Protein AF-A0A9P7JQ16-F1 (afdb_monomer_lite)

Sequence (68 aa):
LTLEAIFTFASLATSLKNDIILTQPATYDVHEPLMFLPPSIVTFLSKACVLSLESLRMCWSALKNNIW

Secondary structure (DSSP, 8-state):
--HHHHHHHHHHHHHTHHHHHHTS-TTS-TTS--SS--HHHHHHHHHHTT--HHHHHHHHHHHHHHH-

Organism: NCBI:txi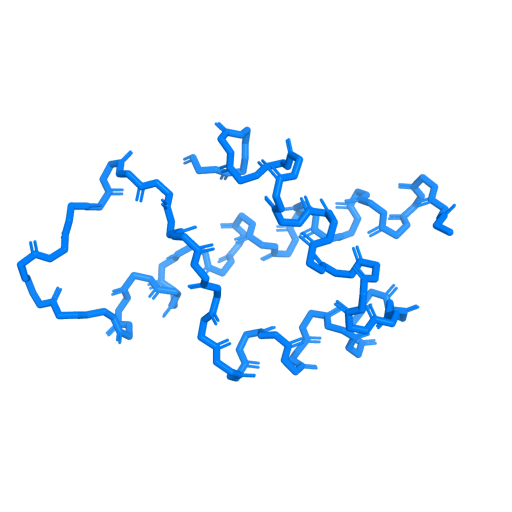d1912936

Structure (mmCIF, N/CA/C/O backbone):
data_AF-A0A9P7JQ16-F1
#
_entry.id   AF-A0A9P7JQ16-F1
#
loop_
_atom_site.group_PDB
_atom_site.id
_atom_site.type_symbol
_atom_site.label_atom_id
_atom_site.label_alt_id
_atom_site.label_comp_id
_atom_site.label_asym_id
_atom_site.label_entity_id
_atom_site.label_seq_id
_atom_site.pdbx_PDB_ins_code
_atom_site.Cartn_x
_atom_site.Cartn_y
_atom_site.Cartn_z
_atom_site.occupancy
_atom_site.B_iso_or_equiv
_atom_site.auth_seq_id
_atom_site.auth_comp_id
_atom_site.auth_asym_id
_atom_site.auth_atom_id
_atom_site.pdbx_PDB_model_num
ATOM 1 N N . LEU A 1 1 ? -11.091 10.950 5.721 1.00 82.25 1 LEU A N 1
ATOM 2 C CA . LEU A 1 1 ? -9.619 10.876 5.585 1.00 82.25 1 LEU A CA 1
ATOM 3 C C . LEU A 1 1 ? -9.004 11.885 6.549 1.00 82.25 1 LEU A C 1
ATOM 5 O O . LEU A 1 1 ? -9.441 13.028 6.518 1.00 82.25 1 LEU A O 1
ATOM 9 N N . THR A 1 2 ? -8.057 11.490 7.403 1.00 92.56 2 THR A N 1
ATOM 10 C CA . THR A 1 2 ? -7.308 12.418 8.276 1.00 92.56 2 THR A CA 1
ATOM 11 C C . THR A 1 2 ? -5.862 12.532 7.801 1.00 92.56 2 THR A C 1
ATOM 13 O O . THR A 1 2 ? -5.358 11.626 7.138 1.00 92.56 2 THR A O 1
ATOM 16 N N . LEU A 1 3 ? -5.189 13.635 8.139 1.00 92.44 3 LEU A N 1
ATOM 17 C CA . LEU A 1 3 ? -3.784 13.843 7.778 1.00 92.44 3 LEU A CA 1
ATOM 18 C C . LEU A 1 3 ? -2.874 12.767 8.390 1.00 92.44 3 LEU A C 1
ATOM 20 O O . LEU A 1 3 ? -2.001 12.240 7.710 1.00 92.44 3 LEU A O 1
ATOM 24 N N . GLU A 1 4 ? -3.132 12.394 9.643 1.00 94.38 4 GLU A N 1
ATOM 25 C CA . GLU A 1 4 ? -2.439 11.302 10.330 1.00 94.38 4 GLU A CA 1
ATOM 26 C C . GLU A 1 4 ? -2.538 9.987 9.547 1.00 94.38 4 GLU A C 1
ATOM 28 O O . GLU A 1 4 ? -1.515 9.403 9.205 1.00 94.38 4 GLU A O 1
ATOM 33 N N . ALA A 1 5 ? -3.750 9.574 9.154 1.00 93.38 5 ALA A N 1
ATOM 34 C CA . ALA A 1 5 ? -3.948 8.336 8.402 1.00 93.38 5 ALA A CA 1
ATOM 35 C C . ALA A 1 5 ? -3.247 8.354 7.032 1.00 93.38 5 ALA A C 1
ATOM 37 O O . ALA A 1 5 ? -2.788 7.313 6.565 1.00 93.38 5 ALA A O 1
ATOM 38 N N . ILE A 1 6 ? -3.137 9.526 6.394 1.00 94.75 6 ILE A N 1
ATOM 39 C CA . ILE A 1 6 ? -2.388 9.696 5.140 1.00 94.75 6 ILE A CA 1
ATOM 40 C C . ILE A 1 6 ? -0.886 9.502 5.372 1.00 94.75 6 ILE A C 1
ATOM 42 O O . ILE A 1 6 ? -0.246 8.775 4.612 1.00 94.75 6 ILE A O 1
ATOM 46 N N . PHE A 1 7 ? -0.324 10.116 6.416 1.00 95.12 7 PHE A N 1
ATOM 47 C CA . PHE A 1 7 ? 1.093 9.956 6.751 1.00 95.12 7 PHE A CA 1
ATOM 48 C C . PHE A 1 7 ? 1.426 8.515 7.133 1.00 95.12 7 PHE A C 1
ATOM 50 O O . PHE A 1 7 ? 2.409 7.964 6.636 1.00 95.12 7 PHE A O 1
ATOM 57 N N . THR A 1 8 ? 0.587 7.879 7.951 1.00 95.88 8 THR A N 1
ATOM 58 C CA . THR A 1 8 ? 0.733 6.463 8.306 1.00 95.88 8 THR A CA 1
ATOM 59 C C . THR A 1 8 ? 0.662 5.580 7.063 1.00 95.88 8 THR A C 1
ATOM 61 O O . THR A 1 8 ? 1.520 4.718 6.885 1.00 95.88 8 THR A O 1
ATOM 64 N N . PHE A 1 9 ? -0.297 5.827 6.164 1.00 96.50 9 PHE A N 1
ATOM 65 C CA . PHE A 1 9 ? -0.404 5.106 4.895 1.00 96.50 9 PHE A CA 1
ATOM 66 C C . PHE A 1 9 ? 0.865 5.239 4.055 1.00 96.50 9 PHE A C 1
ATOM 68 O O . PHE A 1 9 ? 1.404 4.224 3.621 1.00 96.50 9 PHE A O 1
ATOM 75 N N . ALA A 1 10 ? 1.358 6.462 3.846 1.00 96.00 10 ALA A N 1
ATOM 76 C CA . ALA A 1 10 ? 2.551 6.706 3.042 1.00 96.00 10 ALA A CA 1
ATOM 77 C C . ALA A 1 10 ? 3.785 6.024 3.651 1.00 96.00 10 ALA A C 1
ATOM 79 O O . ALA A 1 10 ? 4.483 5.291 2.958 1.00 96.00 10 ALA A O 1
ATOM 80 N N . SER A 1 11 ? 4.001 6.184 4.959 1.00 96.44 11 SER A N 1
ATOM 81 C CA . SER A 1 11 ? 5.140 5.585 5.663 1.00 96.44 11 SER A CA 1
ATOM 82 C C . SER A 1 11 ? 5.129 4.053 5.595 1.00 96.44 11 SER A C 1
ATOM 84 O O . SER A 1 11 ? 6.150 3.436 5.274 1.00 96.44 11 SER A O 1
ATOM 86 N N . LEU A 1 12 ? 3.972 3.427 5.833 1.00 96.69 12 LEU A N 1
ATOM 87 C CA . LEU A 1 12 ? 3.829 1.973 5.746 1.00 96.69 12 LEU A CA 1
ATOM 88 C C . LEU A 1 12 ? 3.968 1.470 4.307 1.00 96.69 12 LEU A C 1
ATOM 90 O O . LEU A 1 12 ? 4.660 0.483 4.077 1.00 96.69 12 LEU A O 1
ATOM 94 N N . ALA A 1 13 ? 3.352 2.142 3.333 1.00 94.56 13 ALA A N 1
ATOM 95 C CA . ALA A 1 13 ? 3.442 1.755 1.928 1.00 94.56 13 ALA A CA 1
ATOM 96 C C . ALA A 1 13 ? 4.886 1.837 1.400 1.00 94.56 13 ALA A C 1
ATOM 98 O O . ALA A 1 13 ? 5.319 0.922 0.704 1.00 94.56 13 ALA A O 1
ATOM 99 N N . THR A 1 14 ? 5.651 2.865 1.787 1.00 94.69 14 THR A N 1
ATOM 100 C CA . THR A 1 14 ? 7.088 2.970 1.473 1.00 94.69 14 THR A CA 1
ATOM 101 C C . THR A 1 14 ? 7.878 1.831 2.116 1.00 94.69 14 THR A C 1
ATOM 103 O O . THR A 1 14 ? 8.713 1.212 1.460 1.00 94.69 14 THR A O 1
ATOM 106 N N . SER A 1 15 ? 7.585 1.503 3.377 1.00 95.19 15 SER A N 1
ATOM 107 C CA . SER A 1 15 ? 8.275 0.425 4.103 1.00 95.19 15 SER A CA 1
ATOM 108 C C . SER A 1 15 ? 8.015 -0.956 3.490 1.00 95.19 15 SER A C 1
ATOM 110 O O . SER A 1 15 ? 8.891 -1.814 3.506 1.00 95.19 15 SER A O 1
ATOM 112 N N . LEU A 1 16 ? 6.831 -1.152 2.904 1.00 94.06 16 LEU A N 1
ATOM 113 C CA . LEU A 1 16 ? 6.410 -2.389 2.242 1.00 94.06 16 LEU A CA 1
ATOM 114 C C . LEU A 1 16 ? 6.799 -2.462 0.760 1.00 94.06 16 LEU A C 1
ATOM 116 O O . LEU A 1 16 ? 6.422 -3.422 0.090 1.00 94.06 16 LEU A O 1
ATOM 120 N N . LYS A 1 17 ? 7.528 -1.478 0.212 1.00 91.56 17 LYS A N 1
ATOM 121 C CA . LYS A 1 17 ? 7.872 -1.441 -1.221 1.00 91.56 17 LYS A CA 1
ATOM 122 C C . LYS A 1 17 ? 8.533 -2.742 -1.688 1.00 91.56 17 LYS A C 1
ATOM 124 O O . LYS A 1 17 ? 8.168 -3.272 -2.734 1.00 91.56 17 LYS A O 1
ATOM 129 N N . ASN A 1 18 ? 9.447 -3.295 -0.893 1.00 89.94 18 ASN A N 1
ATOM 130 C CA . ASN A 1 18 ? 10.127 -4.548 -1.228 1.00 89.94 18 ASN A CA 1
ATOM 131 C C . ASN A 1 18 ? 9.171 -5.748 -1.221 1.00 89.94 18 ASN A C 1
ATOM 133 O O . ASN A 1 18 ? 9.187 -6.535 -2.162 1.00 89.94 18 ASN A O 1
ATOM 137 N N . ASP A 1 19 ? 8.299 -5.862 -0.217 1.00 90.62 19 ASP A N 1
ATOM 138 C CA . ASP A 1 19 ? 7.283 -6.921 -0.160 1.00 90.62 19 ASP A CA 1
ATOM 139 C C . ASP A 1 19 ? 6.306 -6.828 -1.336 1.00 90.62 19 ASP A C 1
ATOM 141 O O . ASP A 1 19 ? 5.917 -7.835 -1.926 1.00 90.62 19 ASP A O 1
ATOM 145 N N . ILE A 1 20 ? 5.941 -5.604 -1.719 1.00 90.06 20 ILE A N 1
ATOM 146 C CA . ILE A 1 20 ? 5.107 -5.333 -2.885 1.00 90.06 20 ILE A CA 1
ATOM 147 C C . ILE A 1 20 ? 5.803 -5.830 -4.162 1.00 90.06 20 ILE A C 1
ATOM 149 O O . ILE A 1 20 ? 5.183 -6.577 -4.919 1.00 90.06 20 ILE A O 1
ATOM 153 N N . ILE A 1 21 ? 7.075 -5.479 -4.382 1.00 90.25 21 ILE A N 1
ATOM 154 C CA . ILE A 1 21 ? 7.858 -5.877 -5.568 1.00 90.25 21 ILE A 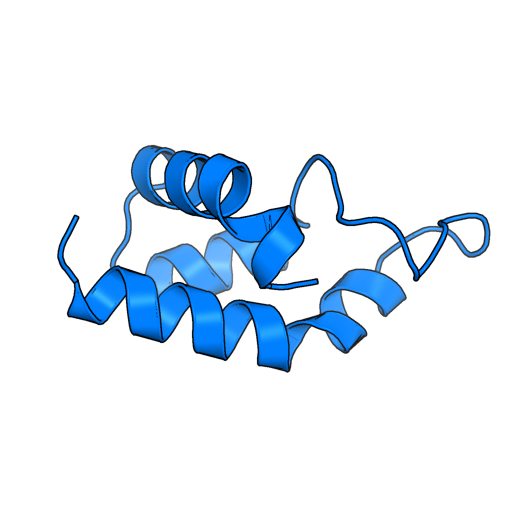CA 1
ATOM 155 C C . ILE A 1 21 ? 8.040 -7.396 -5.641 1.00 90.25 21 ILE A C 1
ATOM 157 O O . ILE A 1 21 ? 7.847 -7.981 -6.702 1.00 90.25 21 ILE A O 1
ATOM 161 N N . LEU A 1 22 ? 8.355 -8.051 -4.520 1.00 89.56 22 LEU A N 1
ATOM 162 C CA . LEU A 1 22 ? 8.606 -9.498 -4.468 1.00 89.56 22 LEU A CA 1
ATOM 163 C C . LEU A 1 22 ? 7.382 -10.347 -4.836 1.00 89.56 22 LEU A C 1
ATOM 165 O O . LEU A 1 22 ? 7.525 -11.514 -5.191 1.00 89.56 22 LEU A O 1
ATOM 169 N N . THR A 1 23 ? 6.181 -9.772 -4.763 1.00 88.31 23 THR A N 1
ATOM 170 C CA . THR A 1 23 ? 4.943 -10.442 -5.189 1.00 88.31 23 THR A CA 1
ATOM 171 C C . THR A 1 23 ? 4.621 -10.257 -6.674 1.00 88.31 23 THR A C 1
ATOM 173 O O . THR A 1 23 ? 3.641 -10.830 -7.152 1.00 88.31 23 THR A O 1
ATOM 176 N N . GLN A 1 24 ? 5.407 -9.464 -7.408 1.00 88.44 24 GLN A N 1
ATOM 177 C CA . GLN A 1 24 ? 5.197 -9.208 -8.832 1.00 88.44 24 GLN A CA 1
ATOM 178 C C . GLN A 1 24 ? 5.966 -10.201 -9.714 1.00 88.44 24 GLN A C 1
ATOM 180 O O . GLN A 1 24 ? 6.955 -10.794 -9.280 1.00 88.44 24 GLN A O 1
ATOM 185 N N . PRO A 1 25 ? 5.545 -10.384 -10.979 1.00 89.75 25 PRO A N 1
ATOM 186 C CA . PRO A 1 25 ? 6.330 -11.132 -11.953 1.00 89.75 25 PRO A CA 1
ATOM 187 C C . PRO A 1 25 ? 7.741 -10.551 -12.106 1.00 89.75 25 PRO A C 1
ATOM 189 O O . PRO A 1 25 ? 7.920 -9.338 -12.066 1.00 89.75 25 PRO A O 1
ATOM 192 N N . ALA A 1 26 ? 8.732 -11.401 -12.390 1.00 89.19 26 ALA A N 1
ATOM 193 C CA . ALA A 1 26 ? 10.126 -10.976 -12.582 1.00 89.19 26 ALA A CA 1
ATOM 194 C C . ALA A 1 26 ? 10.329 -9.982 -13.746 1.00 89.19 26 ALA A C 1
ATOM 196 O O . ALA A 1 26 ? 11.373 -9.348 -13.845 1.00 89.19 26 ALA A O 1
ATOM 197 N N . THR A 1 27 ? 9.342 -9.854 -14.635 1.00 91.19 27 THR A N 1
ATOM 198 C CA . THR A 1 27 ? 9.332 -8.891 -15.743 1.00 91.19 27 THR A CA 1
ATOM 199 C C . THR A 1 27 ? 8.827 -7.505 -15.338 1.00 91.19 27 THR A C 1
ATOM 201 O O . THR A 1 27 ? 8.760 -6.623 -16.190 1.00 91.19 27 THR A O 1
ATOM 204 N N . TYR A 1 28 ? 8.389 -7.319 -14.090 1.00 89.69 28 TYR A N 1
ATOM 205 C CA . TYR A 1 28 ? 7.889 -6.041 -13.600 1.00 89.69 28 TYR A CA 1
ATOM 206 C C . TYR A 1 28 ? 9.037 -5.043 -13.403 1.00 89.69 28 TYR A C 1
ATOM 208 O O . TYR A 1 28 ? 10.060 -5.380 -12.809 1.00 89.69 28 TYR A O 1
ATOM 216 N N . ASP A 1 29 ? 8.853 -3.809 -13.875 1.00 90.81 29 ASP A N 1
ATOM 217 C CA . ASP A 1 29 ? 9.832 -2.742 -13.681 1.00 90.81 29 ASP A CA 1
ATOM 218 C C . ASP A 1 29 ? 9.771 -2.205 -12.246 1.00 90.81 29 ASP A C 1
ATOM 220 O O . ASP A 1 29 ? 8.808 -1.560 -11.833 1.00 90.81 29 ASP A O 1
ATOM 224 N N . VAL A 1 30 ? 10.832 -2.449 -11.480 1.00 90.38 30 VAL A N 1
ATOM 225 C CA . VAL A 1 30 ? 10.959 -2.017 -10.081 1.00 90.38 30 VAL A CA 1
ATOM 226 C C . VAL A 1 30 ? 11.026 -0.497 -9.912 1.00 90.38 30 VAL A C 1
ATOM 228 O O . VAL A 1 30 ? 10.875 -0.000 -8.793 1.00 90.38 30 VAL A O 1
ATOM 231 N N . HIS A 1 31 ? 11.248 0.253 -10.990 1.00 89.88 31 HIS A N 1
ATOM 232 C CA . HIS A 1 31 ? 11.273 1.714 -10.987 1.00 89.88 31 HIS A CA 1
ATOM 233 C C . HIS A 1 31 ? 9.896 2.338 -11.226 1.00 89.88 31 HIS A C 1
ATOM 235 O O . HIS A 1 31 ? 9.729 3.524 -10.957 1.00 89.88 31 HIS A O 1
ATOM 241 N N . GLU A 1 32 ? 8.893 1.540 -11.594 1.00 92.19 32 GLU A N 1
ATOM 242 C CA . GLU A 1 32 ? 7.530 2.009 -11.844 1.00 92.19 32 GLU A CA 1
ATOM 243 C C . GLU A 1 32 ? 6.567 1.617 -10.708 1.00 92.19 32 GLU A C 1
ATOM 245 O O . GLU A 1 32 ? 6.561 0.464 -10.263 1.00 92.19 32 GLU A O 1
ATOM 250 N N . PRO A 1 33 ? 5.707 2.533 -10.226 1.00 92.12 33 PRO A N 1
ATOM 251 C CA . PRO A 1 33 ? 4.697 2.213 -9.226 1.00 92.12 33 PRO A CA 1
ATOM 252 C C . PRO A 1 33 ? 3.577 1.341 -9.792 1.00 92.12 33 PRO A C 1
ATOM 254 O O . PRO A 1 33 ? 3.060 1.570 -10.888 1.00 92.12 33 PRO A O 1
ATOM 257 N N . LEU A 1 34 ? 3.098 0.398 -8.978 1.00 89.94 34 LEU A N 1
ATOM 258 C CA . LEU A 1 34 ? 2.006 -0.484 -9.384 1.00 89.94 34 LEU A CA 1
ATOM 259 C C . LEU A 1 34 ? 0.709 0.277 -9.653 1.00 89.94 34 LEU A C 1
ATOM 261 O O . LEU A 1 34 ? 0.293 1.165 -8.901 1.00 89.94 34 LEU A O 1
ATOM 265 N N . MET A 1 35 ? -0.016 -0.167 -10.682 1.00 88.62 35 MET A N 1
ATOM 266 C CA . MET A 1 35 ? -1.381 0.299 -10.919 1.00 88.62 35 MET A CA 1
ATOM 267 C C . MET A 1 35 ? -2.309 -0.096 -9.762 1.00 88.62 35 MET A C 1
ATOM 269 O O . MET A 1 35 ? -3.109 0.724 -9.312 1.00 88.62 35 MET A O 1
ATOM 273 N N . PHE A 1 36 ? -2.148 -1.313 -9.235 1.00 87.69 36 PHE A N 1
ATOM 274 C CA . PHE A 1 36 ? -2.936 -1.842 -8.127 1.00 87.69 36 PHE A CA 1
ATOM 275 C C . PHE A 1 36 ? -2.044 -2.558 -7.115 1.00 87.69 36 PHE A C 1
ATOM 277 O O . PHE A 1 36 ? -1.154 -3.316 -7.488 1.00 87.69 36 PHE A O 1
ATOM 284 N N . LEU A 1 37 ? -2.315 -2.340 -5.829 1.00 91.56 37 LEU A N 1
ATO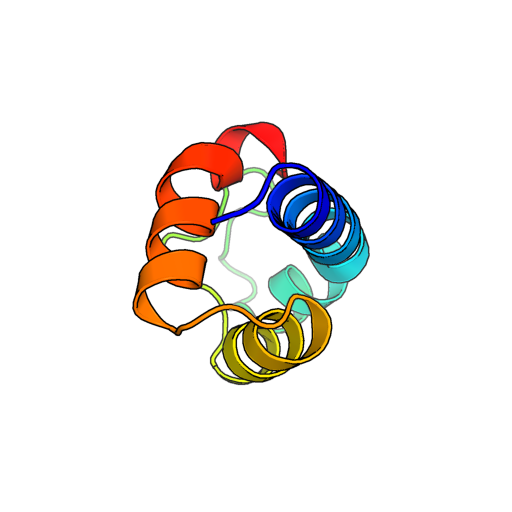M 285 C CA . LEU A 1 37 ? -1.630 -3.048 -4.754 1.00 91.56 37 LEU A CA 1
ATOM 286 C C . LEU A 1 37 ? -2.086 -4.517 -4.676 1.00 91.56 37 LEU A C 1
ATOM 288 O O . LEU A 1 37 ? -3.270 -4.797 -4.900 1.00 91.56 37 LEU A O 1
ATOM 292 N N . PRO A 1 38 ? -1.197 -5.446 -4.276 1.00 91.69 38 PRO A N 1
ATOM 293 C CA . PRO A 1 38 ? -1.576 -6.824 -3.987 1.00 91.69 38 PRO A CA 1
ATOM 294 C C . PRO A 1 38 ? -2.694 -6.905 -2.927 1.00 91.69 38 PRO A C 1
ATOM 296 O O . PRO A 1 38 ? -2.685 -6.119 -1.973 1.00 91.69 38 PRO A O 1
ATOM 299 N N . PRO A 1 39 ? -3.630 -7.872 -3.013 1.00 92.12 39 PRO A N 1
ATOM 300 C CA . PRO A 1 39 ? -4.753 -7.978 -2.072 1.00 92.12 39 PRO A CA 1
ATOM 301 C C . PRO A 1 39 ? -4.344 -8.078 -0.592 1.00 92.12 39 PRO A C 1
ATOM 303 O O . PRO A 1 39 ? -5.026 -7.537 0.284 1.00 92.12 39 PRO A O 1
ATOM 306 N N . SER A 1 40 ? -3.218 -8.737 -0.304 1.00 92.25 40 SER A N 1
ATOM 307 C CA . SER A 1 40 ? -2.643 -8.841 1.043 1.00 92.25 40 SER A CA 1
ATOM 308 C C . SER A 1 40 ? -2.226 -7.475 1.593 1.00 92.25 40 SER A C 1
ATOM 310 O O . SER A 1 40 ? -2.582 -7.128 2.719 1.00 92.25 40 SER A O 1
ATOM 312 N N . ILE A 1 41 ? -1.554 -6.667 0.771 1.00 94.62 41 ILE A N 1
ATOM 313 C CA . ILE A 1 41 ? -1.102 -5.312 1.108 1.00 94.62 41 ILE A CA 1
ATOM 314 C C . ILE A 1 41 ? -2.295 -4.373 1.290 1.00 94.62 41 ILE A C 1
ATOM 316 O O . ILE A 1 41 ? -2.339 -3.617 2.259 1.00 94.62 41 ILE A O 1
ATOM 320 N N . VAL A 1 42 ? -3.310 -4.469 0.424 1.00 95.19 42 VAL A N 1
ATOM 321 C CA . VAL A 1 42 ? -4.571 -3.720 0.573 1.00 95.19 42 VAL A CA 1
ATOM 322 C C . VAL A 1 42 ? -5.236 -4.033 1.913 1.00 95.19 42 VAL A C 1
ATOM 324 O O . VAL A 1 42 ? -5.631 -3.121 2.640 1.00 95.19 42 VAL A O 1
ATOM 327 N N . THR A 1 43 ? -5.337 -5.317 2.261 1.00 94.44 43 THR A N 1
ATOM 328 C CA . THR A 1 43 ? -5.961 -5.760 3.515 1.00 94.44 43 THR A CA 1
ATOM 329 C C . THR A 1 43 ? -5.181 -5.268 4.732 1.00 94.44 43 THR A C 1
ATOM 331 O O . THR A 1 43 ? -5.783 -4.799 5.699 1.00 94.44 43 THR A O 1
ATOM 334 N N . PHE A 1 44 ? -3.850 -5.347 4.683 1.00 95.31 44 PHE A N 1
ATOM 335 C CA . PHE A 1 44 ? -2.979 -4.859 5.746 1.00 95.31 44 PHE A CA 1
ATOM 336 C C . PHE A 1 44 ? -3.112 -3.345 5.934 1.00 95.31 44 PHE A C 1
ATOM 338 O O . PHE A 1 44 ? -3.454 -2.896 7.026 1.00 95.31 44 PHE A O 1
ATOM 345 N N . LEU A 1 45 ? -2.915 -2.558 4.872 1.00 95.25 45 LEU A N 1
ATOM 346 C CA . LEU A 1 45 ? -2.931 -1.095 4.938 1.00 95.25 45 LEU A CA 1
ATOM 347 C C . LEU A 1 45 ? -4.308 -0.549 5.331 1.00 95.25 45 LEU A C 1
ATOM 349 O O . LEU A 1 45 ? -4.380 0.401 6.106 1.00 95.25 45 LEU A O 1
ATOM 353 N N . SER A 1 46 ? -5.400 -1.164 4.860 1.00 95.50 46 SER A N 1
ATOM 354 C CA . SER A 1 46 ? -6.765 -0.770 5.245 1.00 95.50 46 SER A CA 1
ATOM 355 C C . SER A 1 46 ? -6.980 -0.906 6.752 1.00 95.50 46 SER A C 1
ATOM 357 O O . SER A 1 46 ? -7.517 0.008 7.376 1.00 95.50 46 SER A O 1
ATOM 359 N N . LYS A 1 47 ? -6.504 -2.002 7.355 1.00 95.12 47 LYS A N 1
ATOM 360 C CA . LYS A 1 47 ? -6.595 -2.226 8.803 1.00 95.12 47 LYS A CA 1
ATOM 361 C C . LYS A 1 47 ? -5.626 -1.343 9.588 1.00 95.12 47 LYS A C 1
ATOM 363 O O . LYS A 1 47 ? -6.041 -0.721 10.558 1.00 95.12 47 LYS A O 1
ATOM 368 N N . ALA A 1 48 ? -4.368 -1.265 9.159 1.00 94.25 48 ALA A N 1
ATOM 369 C CA . ALA A 1 48 ? -3.318 -0.522 9.854 1.00 94.25 48 ALA A CA 1
ATOM 370 C C . ALA A 1 48 ? -3.573 0.993 9.867 1.00 94.25 48 ALA A C 1
ATOM 372 O O . ALA A 1 48 ? -3.283 1.654 10.857 1.00 94.25 48 ALA A O 1
ATOM 373 N N . CYS A 1 49 ? -4.149 1.535 8.791 1.00 94.94 49 CYS A N 1
ATOM 374 C CA . CYS A 1 49 ? -4.447 2.964 8.667 1.00 94.94 49 CYS A CA 1
ATOM 375 C C . CYS A 1 49 ? -5.905 3.308 9.014 1.00 94.94 49 CYS A C 1
ATOM 377 O O . CYS A 1 49 ? -6.299 4.465 8.886 1.00 94.94 49 CYS A O 1
ATOM 379 N N . VAL A 1 50 ? -6.722 2.314 9.393 1.00 94.75 50 VAL A N 1
ATOM 380 C CA . VAL A 1 50 ? -8.168 2.466 9.651 1.00 94.75 50 VAL A CA 1
ATOM 381 C C . VAL A 1 50 ? -8.880 3.165 8.475 1.00 94.75 50 VAL A C 1
ATOM 383 O O . VAL A 1 50 ? -9.686 4.081 8.636 1.00 94.75 50 VAL A O 1
ATOM 386 N N . LEU A 1 51 ? -8.549 2.749 7.248 1.00 95.12 51 LEU A N 1
ATOM 387 C CA . LEU A 1 51 ? -9.089 3.314 6.010 1.00 95.12 51 LEU A CA 1
ATOM 388 C C . LEU A 1 51 ? -10.112 2.370 5.380 1.00 95.12 51 LEU A C 1
ATOM 390 O O . LEU A 1 51 ? -9.879 1.16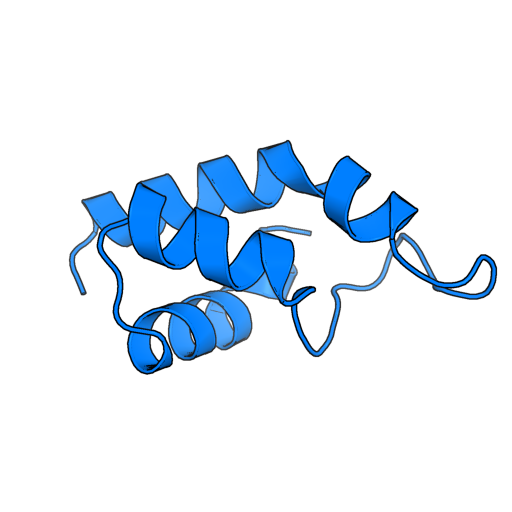4 5.274 1.00 95.12 51 LEU A O 1
ATOM 394 N N . SER A 1 52 ? -11.209 2.933 4.863 1.00 95.88 52 SER A N 1
ATOM 395 C CA . SER A 1 52 ? -12.081 2.200 3.941 1.00 95.88 52 SER A CA 1
ATOM 396 C C . SER A 1 52 ? -11.311 1.820 2.671 1.00 95.88 52 SER A C 1
ATOM 398 O O . SER A 1 52 ? -10.351 2.491 2.289 1.00 95.88 52 SER A O 1
ATOM 400 N N . LEU A 1 53 ? -11.743 0.765 1.976 1.00 94.25 53 LEU A N 1
ATOM 401 C CA . LEU A 1 53 ? -11.109 0.354 0.716 1.00 94.25 53 LEU A CA 1
ATOM 402 C C . LEU A 1 53 ? -11.131 1.468 -0.337 1.00 94.25 53 LEU A C 1
ATOM 404 O O . LEU A 1 53 ? -10.171 1.632 -1.085 1.00 94.25 53 LEU A O 1
ATOM 408 N N . GLU A 1 54 ? -12.209 2.246 -0.378 1.00 94.69 54 GLU A N 1
ATOM 409 C CA . GLU A 1 54 ? -12.330 3.415 -1.247 1.00 94.69 54 GLU A CA 1
ATOM 410 C C . GLU A 1 54 ? -11.283 4.480 -0.898 1.00 94.69 54 GLU A C 1
ATOM 412 O O . GLU A 1 54 ? -10.539 4.931 -1.767 1.00 94.69 54 GLU A O 1
ATOM 417 N N . SER A 1 55 ? -11.151 4.802 0.393 1.00 95.50 55 SER A N 1
ATOM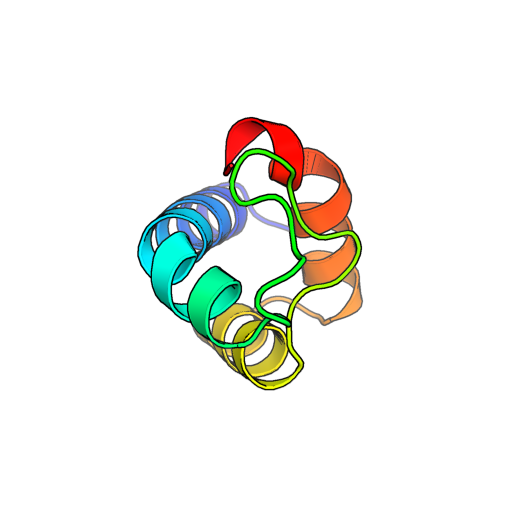 418 C CA . SER A 1 55 ? -10.152 5.746 0.900 1.00 95.50 55 SER A CA 1
ATOM 419 C C . SER A 1 55 ? -8.727 5.300 0.581 1.00 95.50 55 SER A C 1
ATOM 421 O O . SER A 1 55 ? -7.922 6.094 0.106 1.00 95.50 55 SER A O 1
ATOM 423 N N . LEU A 1 56 ? -8.422 4.017 0.784 1.00 96.00 56 LEU A N 1
ATOM 424 C CA . LEU A 1 56 ? -7.116 3.439 0.475 1.00 96.00 56 LEU A CA 1
ATOM 425 C C . LEU A 1 56 ? -6.794 3.523 -1.019 1.00 96.00 56 LEU A C 1
ATOM 427 O O . LEU A 1 56 ? -5.676 3.881 -1.385 1.00 96.00 56 LEU A O 1
ATOM 431 N N . ARG A 1 57 ? -7.764 3.218 -1.890 1.00 94.19 57 ARG A N 1
ATOM 432 C CA . ARG A 1 57 ? -7.593 3.325 -3.347 1.00 94.19 57 ARG A CA 1
ATOM 433 C C . ARG A 1 57 ? -7.329 4.765 -3.774 1.00 94.19 57 ARG A C 1
ATOM 435 O O . ARG A 1 57 ? -6.452 4.983 -4.606 1.00 94.19 57 ARG A O 1
ATOM 442 N N . MET A 1 58 ? -8.028 5.732 -3.177 1.00 94.50 58 MET A N 1
ATOM 443 C CA . MET A 1 58 ? -7.754 7.154 -3.403 1.00 94.50 58 MET A CA 1
ATOM 444 C C . MET A 1 58 ? -6.341 7.534 -2.948 1.00 94.50 58 MET A C 1
ATOM 446 O O . MET A 1 58 ? -5.610 8.150 -3.721 1.00 94.50 58 MET A O 1
ATOM 450 N N . CYS A 1 59 ? -5.920 7.111 -1.750 1.00 95.38 59 CYS A N 1
ATOM 451 C CA . CYS A 1 59 ? -4.563 7.353 -1.252 1.00 95.38 59 CYS A CA 1
ATOM 452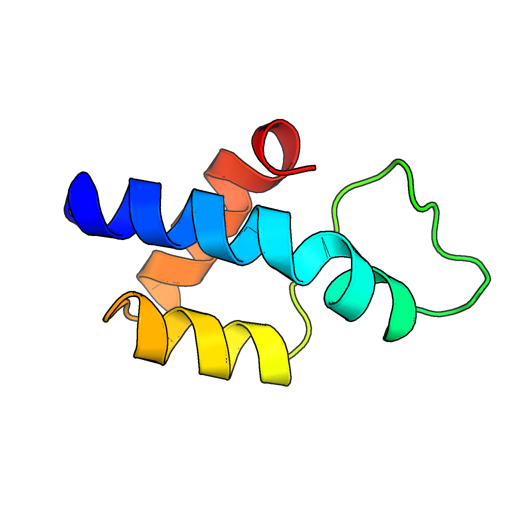 C C . CYS A 1 59 ? -3.498 6.775 -2.189 1.00 95.38 59 CYS A C 1
ATOM 454 O O . CYS A 1 59 ? -2.566 7.483 -2.560 1.00 95.38 59 CYS A O 1
ATOM 456 N N . TRP A 1 60 ? -3.644 5.515 -2.613 1.00 95.56 60 TRP A N 1
ATOM 457 C CA . TRP A 1 60 ? -2.701 4.893 -3.543 1.00 95.56 60 TRP A CA 1
ATOM 458 C C . TRP A 1 60 ? -2.669 5.633 -4.880 1.00 95.56 60 TRP A C 1
ATOM 460 O O . TRP A 1 60 ? -1.600 5.996 -5.357 1.00 95.56 60 TRP A O 1
ATOM 470 N N . SER A 1 61 ? -3.833 5.940 -5.458 1.00 95.31 61 SER A N 1
ATOM 471 C CA . SER A 1 61 ? -3.909 6.667 -6.727 1.00 95.31 61 SER A CA 1
ATOM 472 C C . SER A 1 61 ? -3.241 8.042 -6.667 1.00 95.31 61 SER A C 1
ATOM 474 O O . SER A 1 61 ? -2.624 8.448 -7.648 1.00 95.31 61 SER A O 1
ATOM 476 N N . ALA A 1 62 ? -3.368 8.756 -5.546 1.00 94.94 62 ALA A N 1
ATOM 477 C CA . ALA A 1 62 ? -2.817 10.097 -5.381 1.00 94.94 62 ALA A CA 1
ATOM 478 C C . ALA A 1 62 ? -1.320 10.095 -5.030 1.00 94.94 62 ALA A C 1
ATOM 480 O O . ALA A 1 62 ? -0.588 10.992 -5.442 1.00 94.94 62 ALA A O 1
ATOM 481 N N . LEU A 1 63 ? -0.860 9.106 -4.260 1.00 95.19 63 LEU A N 1
ATOM 482 C CA . LEU A 1 63 ? 0.463 9.136 -3.632 1.00 95.19 63 LEU A CA 1
ATOM 483 C C . LEU A 1 63 ? 1.455 8.130 -4.206 1.00 95.19 63 LEU A C 1
ATOM 485 O O . LEU A 1 63 ? 2.638 8.265 -3.910 1.00 95.19 63 LEU A O 1
ATOM 489 N N . LYS A 1 64 ? 1.037 7.161 -5.032 1.00 94.75 64 LYS A N 1
ATOM 490 C CA . LYS A 1 64 ? 1.927 6.094 -5.529 1.00 94.75 64 LYS A CA 1
ATOM 491 C C . LYS A 1 64 ? 3.225 6.616 -6.154 1.00 94.75 64 LYS A C 1
ATOM 493 O O . LYS A 1 64 ? 4.265 6.045 -5.887 1.00 94.75 64 LYS A O 1
ATOM 498 N N . ASN A 1 65 ? 3.185 7.732 -6.885 1.00 94.62 65 ASN A N 1
ATOM 499 C CA . ASN A 1 65 ? 4.374 8.318 -7.518 1.00 94.62 65 ASN A CA 1
ATOM 500 C C . ASN A 1 65 ? 5.324 9.010 -6.524 1.00 94.62 65 ASN A C 1
ATOM 502 O O . ASN A 1 65 ? 6.474 9.241 -6.858 1.00 94.62 65 ASN A O 1
ATOM 506 N N . ASN A 1 66 ? 4.834 9.396 -5.342 1.00 92.75 66 ASN A N 1
ATOM 507 C CA . ASN A 1 66 ? 5.655 9.973 -4.272 1.00 92.75 66 ASN A CA 1
ATOM 508 C C . ASN A 1 66 ? 6.149 8.901 -3.286 1.00 92.75 66 ASN A C 1
ATOM 510 O O . ASN A 1 66 ? 7.151 9.100 -2.612 1.00 92.75 66 ASN A O 1
ATOM 514 N N . ILE A 1 67 ? 5.396 7.805 -3.145 1.00 91.38 67 ILE A N 1
ATOM 515 C CA . ILE A 1 67 ? 5.732 6.666 -2.279 1.00 91.38 67 ILE A CA 1
ATOM 516 C C . ILE A 1 67 ? 6.805 5.784 -2.923 1.00 91.38 67 ILE A C 1
ATOM 518 O O . ILE A 1 67 ? 7.603 5.179 -2.203 1.00 91.38 67 ILE A O 1
ATOM 522 N N . TRP A 1 68 ? 6.761 5.666 -4.252 1.00 91.69 68 TRP A N 1
ATOM 523 C CA . TRP A 1 68 ? 7.683 4.864 -5.045 1.00 91.69 68 TRP A CA 1
ATOM 524 C C . TRP A 1 68 ? 9.026 5.559 -5.214 1.00 91.69 68 TRP A C 1
ATOM 526 O O . TRP A 1 68 ? 10.042 4.861 -4.988 1.00 91.69 68 TRP A O 1
#

Foldseek 3Di:
DDPVLLVQLLVVLLVCLVVQVVPDPPPDDSLDFDPDTDPVSLVVSCVRSVHDSVRSNVSCVVCRNVSD

Radius of gyration: 11.35 Å; chains: 1; bounding box: 24×25×26 Å

pLDDT: mean 93.0, std 2.75, range [82.25, 96.69]